Protein AF-A0A2N2A798-F1 (afdb_monomer)

Sequence (104 aa):
MRQRDEAEAIVASHTPDPALAQMLADGVLAWRRPHVSARVLTRLKRGEYAIQDELDLHGLSEPAARKLLQAFLTNASRERWHCLRIIHGKGLSSERGESVLRPL

Secondary structure (DSSP, 8-state):
-HHHHHHHHHHHT----HHHHHHHHTT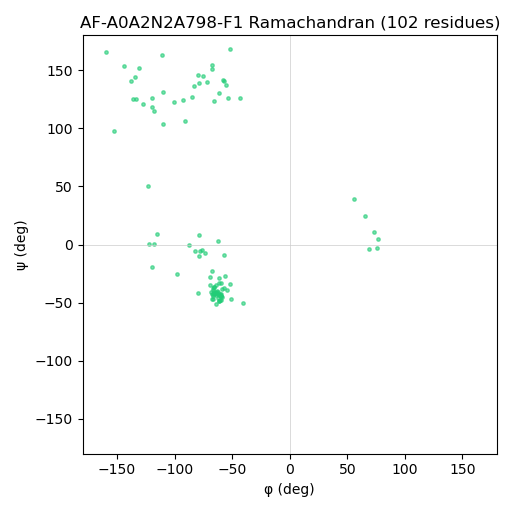TT----TTS-HHHHHHHHTT-S---EEEE-TT--HHHHHHHHHHHHHHHHHTT---EEEE---SSSSTT---SS---

Foldseek 3Di:
DVVVVFVVLLVVQDDDDPVRLVCLVVVVPDDDDPPDDPVVSVCVSVSVGGAPEEAEPEPHDLVVSVVVVVVVVVVCVVVVPDHHYYHWDQLPPHPVSDTSDDHD

Nearest PDB structures (foldseek):
  7qgr-assembly1_v  TM=7.471E-01  e=2.252E-02  Escherichia coli

Structure (mmCIF, N/CA/C/O backbone):
data_AF-A0A2N2A798-F1
#
_entry.id   AF-A0A2N2A798-F1
#
loop_
_atom_site.group_PDB
_atom_site.id
_atom_site.type_symbol
_atom_site.label_atom_id
_atom_site.label_alt_id
_atom_site.label_comp_id
_atom_site.label_asym_id
_atom_site.label_entity_id
_atom_site.label_seq_id
_atom_site.pdbx_PDB_ins_code
_atom_site.Cartn_x
_atom_site.Cartn_y
_atom_site.Cartn_z
_atom_site.occupancy
_atom_site.B_iso_or_equiv
_atom_site.auth_seq_id
_atom_site.auth_comp_id
_atom_site.auth_asym_id
_atom_site.auth_atom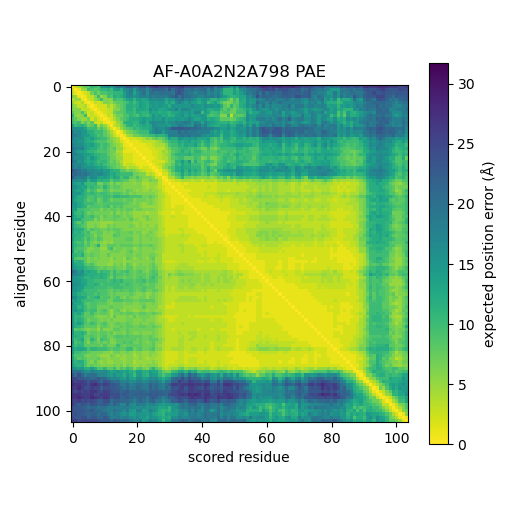_id
_atom_site.pdbx_PDB_model_num
ATOM 1 N N . MET A 1 1 ? -26.259 -4.401 5.485 1.00 55.88 1 MET A N 1
ATOM 2 C CA . MET A 1 1 ? -25.510 -4.841 4.292 1.00 55.88 1 MET A CA 1
ATOM 3 C C . MET A 1 1 ? -24.045 -4.451 4.426 1.00 55.88 1 MET A C 1
ATOM 5 O O . MET A 1 1 ? -23.295 -5.320 4.823 1.00 55.88 1 MET A O 1
ATOM 9 N N . ARG A 1 2 ? -23.669 -3.163 4.381 1.00 57.06 2 ARG A N 1
ATOM 10 C CA . ARG A 1 2 ? -22.265 -2.681 4.448 1.00 57.06 2 ARG A CA 1
ATOM 11 C C . ARG A 1 2 ? -21.296 -3.366 5.437 1.00 57.06 2 ARG A C 1
ATOM 13 O O . ARG A 1 2 ? -20.220 -3.760 5.027 1.00 57.06 2 ARG A O 1
ATOM 20 N N . GLN A 1 3 ? -21.652 -3.532 6.717 1.00 48.84 3 GLN A N 1
ATOM 21 C CA . GLN A 1 3 ? -20.747 -4.170 7.700 1.00 48.84 3 GLN A CA 1
ATOM 22 C C . GLN A 1 3 ? -20.542 -5.674 7.462 1.00 48.84 3 GLN A C 1
ATOM 24 O O . GLN A 1 3 ? -19.514 -6.228 7.835 1.00 48.84 3 GLN A O 1
ATOM 29 N N . ARG A 1 4 ? -21.538 -6.338 6.869 1.00 54.56 4 ARG A N 1
ATOM 30 C CA . ARG A 1 4 ? -21.498 -7.767 6.554 1.00 54.56 4 ARG A CA 1
ATOM 31 C C . ARG A 1 4 ? -20.690 -7.992 5.277 1.00 54.56 4 ARG A C 1
ATOM 33 O O . ARG A 1 4 ? -19.816 -8.847 5.271 1.00 54.56 4 ARG A O 1
ATOM 40 N N . ASP A 1 5 ? -20.893 -7.117 4.293 1.00 64.56 5 ASP A N 1
ATOM 41 C CA . ASP A 1 5 ? -20.115 -7.075 3.052 1.00 64.56 5 ASP A CA 1
ATOM 42 C C . ASP A 1 5 ? -18.628 -6.778 3.346 1.00 64.56 5 ASP A C 1
ATOM 44 O O . ASP A 1 5 ? -17.738 -7.412 2.789 1.00 64.56 5 ASP A O 1
ATOM 48 N N . GLU A 1 6 ? -18.338 -5.864 4.282 1.00 64.12 6 GLU A N 1
ATOM 49 C CA . GLU A 1 6 ? -16.968 -5.562 4.729 1.00 64.12 6 GLU A CA 1
ATOM 50 C C . GLU A 1 6 ? -16.314 -6.743 5.459 1.00 64.12 6 GLU A C 1
ATOM 52 O O . GLU A 1 6 ? -15.147 -7.041 5.213 1.00 64.12 6 GLU A O 1
ATOM 57 N N . ALA A 1 7 ? -17.045 -7.433 6.339 1.00 60.91 7 ALA A N 1
ATOM 58 C CA . ALA A 1 7 ? -16.524 -8.599 7.049 1.00 60.91 7 ALA A CA 1
ATOM 59 C C . ALA A 1 7 ? -16.221 -9.765 6.093 1.00 60.91 7 ALA A C 1
ATOM 61 O O . ALA A 1 7 ? -15.172 -10.398 6.211 1.00 60.91 7 ALA A O 1
ATOM 62 N N . GLU A 1 8 ? -17.101 -10.020 5.123 1.00 61.72 8 GLU A N 1
ATOM 63 C CA . GLU A 1 8 ? -16.884 -11.034 4.084 1.00 61.72 8 GLU A CA 1
ATOM 64 C C . GLU A 1 8 ? -15.685 -10.677 3.193 1.00 61.72 8 GLU A C 1
ATOM 66 O O . GLU A 1 8 ? -14.843 -11.535 2.919 1.00 61.72 8 GLU A O 1
ATOM 71 N N . ALA A 1 9 ? -15.530 -9.401 2.829 1.00 62.06 9 ALA A N 1
ATOM 72 C CA . ALA A 1 9 ? -14.378 -8.927 2.068 1.00 62.06 9 ALA A CA 1
ATOM 73 C C . ALA A 1 9 ? -13.054 -9.040 2.853 1.00 62.06 9 ALA A C 1
ATOM 75 O O . ALA A 1 9 ? -12.031 -9.400 2.273 1.00 62.06 9 ALA A O 1
ATOM 76 N N . ILE A 1 10 ? -13.057 -8.805 4.172 1.00 62.53 10 ILE A N 1
ATOM 77 C CA . ILE A 1 10 ? -11.879 -9.023 5.037 1.00 62.53 10 ILE A CA 1
ATOM 78 C C . ILE A 1 10 ? -11.457 -10.498 5.024 1.00 62.53 10 ILE A C 1
ATOM 80 O O . ILE A 1 10 ? -10.268 -10.799 4.916 1.00 62.53 10 ILE A O 1
ATOM 84 N N . VAL A 1 11 ? -12.417 -11.422 5.110 1.00 61.03 11 VAL A N 1
ATOM 85 C CA . VAL A 1 11 ? -12.133 -12.865 5.113 1.00 61.03 11 VAL A CA 1
ATOM 86 C C . VAL A 1 11 ? -11.581 -13.325 3.760 1.00 61.03 11 VAL A C 1
ATOM 88 O O . VAL A 1 11 ? -10.594 -14.058 3.725 1.00 61.03 11 VAL A O 1
ATOM 91 N N . ALA A 1 12 ? -12.156 -12.857 2.648 1.00 60.62 12 ALA A N 1
ATOM 92 C CA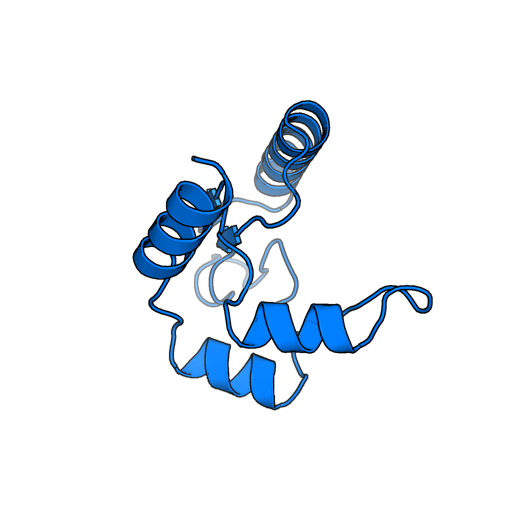 . ALA A 1 12 ? -11.692 -13.194 1.297 1.00 60.62 12 ALA A CA 1
ATOM 93 C C . ALA A 1 12 ? -10.306 -12.605 0.961 1.00 60.62 12 ALA A C 1
ATOM 95 O O . ALA A 1 12 ? -9.591 -13.117 0.103 1.00 60.62 12 ALA A O 1
ATOM 96 N N . SER A 1 13 ? -9.911 -11.543 1.661 1.00 60.41 13 SER A N 1
ATOM 97 C CA . SER A 1 13 ? -8.684 -10.780 1.434 1.00 60.41 13 SER A CA 1
ATOM 98 C C . SER A 1 13 ? -7.405 -11.443 1.985 1.00 60.41 13 SER A C 1
ATOM 100 O O . SER A 1 13 ? -6.315 -10.897 1.781 1.00 60.41 13 SER A O 1
ATOM 102 N N . HIS A 1 14 ? -7.484 -12.572 2.705 1.00 63.88 14 HIS A N 1
ATOM 103 C CA . HIS A 1 14 ? -6.395 -13.021 3.582 1.00 63.88 14 HIS A CA 1
ATOM 104 C C . HIS A 1 14 ? -5.642 -14.282 3.117 1.00 63.88 14 HIS A C 1
ATOM 106 O O . HIS A 1 14 ? -6.041 -15.412 3.384 1.00 63.88 14 HIS A O 1
ATOM 112 N N . THR A 1 15 ? -4.438 -14.090 2.568 1.00 54.72 15 THR A N 1
ATOM 113 C CA . THR A 1 15 ? -3.250 -14.871 2.974 1.00 54.72 15 THR A CA 1
ATOM 114 C C . THR A 1 15 ? -1.992 -14.025 2.731 1.00 54.72 15 THR A C 1
ATOM 116 O O . THR A 1 15 ? -1.541 -13.913 1.591 1.00 54.72 15 THR A O 1
ATOM 119 N N . PRO A 1 16 ? -1.435 -13.347 3.750 1.00 60.72 16 PRO A N 1
ATOM 120 C CA . PRO A 1 16 ? -0.170 -12.643 3.589 1.00 60.72 16 PRO A CA 1
ATOM 121 C C . PRO A 1 16 ? 0.987 -13.647 3.494 1.00 60.72 16 PRO A C 1
ATOM 123 O O . PRO A 1 16 ? 1.020 -14.628 4.237 1.00 60.72 16 PRO A O 1
ATOM 126 N N . ASP A 1 17 ? 1.950 -13.379 2.605 1.00 65.12 17 ASP A N 1
ATOM 127 C CA . ASP A 1 17 ? 3.250 -14.064 2.604 1.00 65.12 17 ASP A CA 1
ATOM 128 C C . ASP A 1 17 ? 3.865 -13.918 4.016 1.00 65.12 17 ASP A C 1
ATOM 130 O O . ASP A 1 17 ? 3.958 -12.787 4.512 1.00 65.12 17 ASP A O 1
ATOM 134 N N . PRO A 1 18 ? 4.268 -15.011 4.692 1.00 66.62 18 PRO A N 1
ATOM 135 C CA . PRO A 1 18 ? 4.878 -14.951 6.020 1.00 66.62 18 PRO A CA 1
ATOM 136 C C . PRO A 1 18 ? 6.059 -13.976 6.109 1.00 66.62 18 PRO A C 1
ATOM 138 O O . PRO A 1 18 ? 6.223 -13.303 7.127 1.00 66.62 18 PRO A O 1
ATOM 141 N N . ALA A 1 19 ? 6.845 -13.836 5.035 1.00 65.00 19 ALA A N 1
ATOM 142 C CA . ALA A 1 19 ? 7.945 -12.876 4.979 1.00 65.00 19 ALA A CA 1
ATOM 143 C C . ALA A 1 19 ? 7.439 -11.424 5.001 1.00 65.00 19 ALA A C 1
ATOM 145 O O . ALA A 1 19 ? 7.953 -10.592 5.748 1.00 65.00 19 ALA A O 1
ATOM 146 N N . LEU A 1 20 ? 6.378 -11.126 4.245 1.00 66.06 20 LEU A N 1
ATOM 147 C CA . LEU A 1 20 ? 5.740 -9.809 4.243 1.00 66.06 20 LEU A CA 1
ATOM 148 C C . LEU A 1 20 ? 5.130 -9.487 5.615 1.00 66.06 20 LEU A C 1
ATOM 150 O O . LEU A 1 20 ? 5.270 -8.367 6.104 1.00 66.06 20 LEU A O 1
ATOM 154 N N . ALA A 1 21 ? 4.486 -10.468 6.253 1.00 68.56 21 ALA A N 1
ATOM 155 C CA . ALA A 1 21 ? 3.924 -10.309 7.591 1.00 68.56 21 ALA A CA 1
ATOM 156 C C . ALA A 1 21 ? 5.008 -9.958 8.627 1.00 68.56 21 ALA A C 1
ATOM 158 O O . ALA A 1 21 ? 4.810 -9.045 9.432 1.00 68.56 21 ALA A O 1
ATOM 159 N N . GLN A 1 22 ? 6.168 -10.619 8.561 1.00 68.50 22 GLN A N 1
ATOM 160 C CA . GLN A 1 22 ? 7.301 -10.352 9.449 1.00 68.50 22 GLN A CA 1
ATOM 161 C C . GLN A 1 22 ? 7.902 -8.957 9.217 1.00 68.50 22 GLN A C 1
ATOM 163 O O . GLN A 1 22 ? 8.048 -8.184 10.157 1.00 68.50 22 GLN A O 1
ATOM 168 N N . MET A 1 23 ? 8.150 -8.562 7.966 1.00 66.56 23 MET A N 1
ATOM 169 C CA . MET A 1 23 ? 8.688 -7.229 7.654 1.00 66.56 23 MET A CA 1
ATOM 170 C C . MET A 1 23 ? 7.735 -6.090 8.036 1.00 66.56 23 MET A C 1
ATOM 172 O O . MET A 1 23 ? 8.162 -5.009 8.461 1.00 66.56 23 MET A O 1
ATOM 176 N N . LEU A 1 24 ? 6.426 -6.320 7.893 1.00 68.81 24 LEU A N 1
ATOM 177 C CA . LEU A 1 24 ? 5.408 -5.414 8.408 1.00 68.81 24 LEU A CA 1
ATOM 178 C C . LEU A 1 24 ? 5.473 -5.345 9.935 1.00 68.81 24 LEU A C 1
ATOM 180 O O . LEU A 1 24 ? 5.396 -4.239 10.474 1.00 68.81 24 LEU A O 1
ATOM 184 N N . ALA A 1 25 ? 5.635 -6.467 10.640 1.00 68.25 25 ALA A N 1
ATOM 185 C CA . ALA A 1 25 ? 5.799 -6.481 12.094 1.00 68.25 25 ALA A CA 1
ATOM 186 C C . ALA A 1 25 ? 7.037 -5.678 12.532 1.00 68.25 25 ALA A C 1
ATOM 188 O O . ALA A 1 25 ? 6.910 -4.802 13.390 1.00 68.25 25 ALA A O 1
ATOM 189 N N . ASP A 1 26 ? 8.163 -5.862 11.842 1.00 68.31 26 ASP A N 1
ATOM 190 C CA . ASP A 1 26 ? 9.448 -5.206 12.126 1.00 68.31 26 ASP A CA 1
ATOM 191 C C . ASP A 1 26 ? 9.477 -3.719 11.721 1.00 68.31 26 ASP A C 1
ATOM 193 O O . ASP A 1 26 ? 10.414 -2.986 12.031 1.00 68.31 26 ASP A O 1
ATOM 197 N N . GLY A 1 27 ? 8.434 -3.233 11.035 1.00 62.75 27 GLY A N 1
ATOM 198 C CA . GLY A 1 27 ? 8.292 -1.827 10.644 1.00 62.75 27 GLY A CA 1
ATOM 199 C C . GLY A 1 27 ? 9.163 -1.401 9.458 1.00 62.75 27 GLY A C 1
ATOM 200 O O . GLY A 1 27 ? 9.127 -0.231 9.080 1.00 62.75 27 GLY A O 1
ATOM 201 N N . VAL A 1 28 ? 9.874 -2.345 8.840 1.00 63.44 28 VAL A N 1
ATOM 202 C CA . VAL A 1 28 ? 10.782 -2.134 7.701 1.00 63.44 28 VAL A CA 1
ATOM 203 C C . VAL A 1 28 ? 10.034 -1.588 6.476 1.00 63.44 28 VAL A C 1
ATOM 205 O O . VAL A 1 28 ? 10.552 -0.748 5.742 1.00 63.44 28 VAL A O 1
ATOM 208 N N . LEU A 1 29 ? 8.770 -1.987 6.297 1.00 69.75 29 LEU A N 1
ATOM 209 C CA . LEU A 1 29 ? 7.919 -1.605 5.163 1.00 69.75 29 LEU A CA 1
ATOM 210 C C . LEU A 1 29 ? 6.625 -0.924 5.608 1.00 69.75 29 LEU A C 1
ATOM 212 O O . LEU A 1 29 ? 5.521 -1.307 5.226 1.00 69.75 29 LEU A O 1
ATOM 216 N N . ALA A 1 30 ? 6.745 0.083 6.468 1.00 78.12 30 ALA A N 1
ATOM 217 C CA . ALA A 1 30 ? 5.584 0.771 7.003 1.00 78.12 30 ALA A CA 1
ATOM 218 C C . ALA A 1 30 ? 5.759 2.290 6.951 1.00 78.12 30 ALA A C 1
ATOM 220 O O . ALA A 1 30 ? 6.710 2.847 7.494 1.00 78.12 30 ALA A O 1
ATOM 221 N N . TRP A 1 31 ? 4.809 2.980 6.320 1.00 85.31 31 TRP A N 1
ATOM 222 C CA . TRP A 1 31 ? 4.790 4.438 6.251 1.00 85.31 31 TRP A CA 1
ATOM 223 C C . TRP A 1 31 ? 3.392 4.976 6.546 1.00 85.31 31 TRP A C 1
ATOM 225 O O . TRP A 1 31 ? 2.382 4.383 6.173 1.00 85.31 31 TRP A O 1
ATOM 235 N N . ARG A 1 32 ? 3.335 6.125 7.219 1.00 88.81 32 ARG A N 1
ATOM 236 C CA . ARG A 1 32 ? 2.112 6.902 7.434 1.00 88.81 32 ARG A CA 1
ATOM 237 C C . ARG A 1 32 ? 2.440 8.389 7.380 1.00 88.81 32 ARG A C 1
ATOM 239 O O . ARG A 1 32 ? 3.544 8.791 7.749 1.00 88.81 32 ARG A O 1
ATOM 246 N N . ARG A 1 33 ? 1.465 9.225 7.017 1.00 90.31 33 ARG A N 1
ATOM 247 C C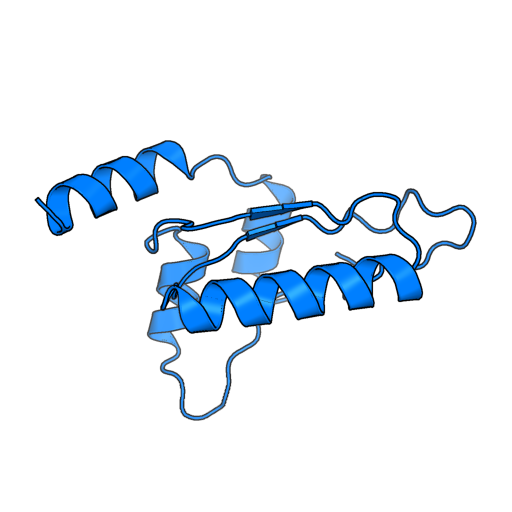A . ARG A 1 33 ? 1.589 10.675 7.232 1.00 90.31 33 ARG A CA 1
ATOM 248 C C . ARG A 1 33 ? 1.570 10.999 8.736 1.00 90.31 33 ARG A C 1
ATOM 250 O O . ARG A 1 33 ? 0.887 10.294 9.483 1.00 90.31 33 ARG A O 1
ATOM 257 N N . PRO A 1 34 ? 2.231 12.083 9.192 1.00 90.75 34 PRO A N 1
ATOM 258 C CA . PRO A 1 34 ? 2.289 12.439 10.614 1.00 90.75 34 PRO A CA 1
ATOM 259 C C . PRO A 1 34 ? 0.917 12.577 11.286 1.00 90.75 34 PRO A C 1
ATOM 261 O O . PRO A 1 34 ? 0.741 12.102 12.406 1.00 90.75 34 PRO A O 1
ATOM 264 N N . HIS A 1 35 ? -0.058 13.153 10.574 1.00 94.19 35 HIS A N 1
ATOM 265 C CA . HIS A 1 35 ? -1.425 13.380 11.057 1.00 94.19 35 HIS A CA 1
ATOM 266 C C . HIS A 1 35 ? -2.324 12.132 11.023 1.00 94.19 35 HIS A C 1
ATOM 268 O O . HIS A 1 35 ? -3.425 12.156 11.562 1.00 94.19 35 HIS A O 1
ATOM 274 N N . VAL A 1 36 ? -1.891 11.038 10.388 1.00 91.31 36 VAL A N 1
ATOM 275 C CA . VAL A 1 36 ? -2.651 9.781 10.370 1.00 91.31 36 VAL A CA 1
ATOM 276 C C . VAL A 1 36 ? -2.321 8.999 11.634 1.00 91.31 36 VAL A C 1
ATOM 278 O O . VAL A 1 36 ? -1.150 8.743 11.913 1.00 91.31 36 VAL A O 1
ATOM 281 N N . SER A 1 37 ? -3.342 8.591 12.391 1.00 94.00 37 SER A N 1
ATOM 282 C CA . SER A 1 37 ? -3.160 7.816 13.625 1.00 94.00 37 SER A CA 1
ATOM 283 C C . SER A 1 37 ? -2.353 6.537 13.381 1.00 94.00 37 SER A C 1
ATOM 285 O O . SER A 1 37 ? -2.623 5.791 12.439 1.00 94.00 37 SER A O 1
ATOM 287 N N . ALA A 1 38 ? -1.410 6.230 14.278 1.00 90.50 38 ALA A N 1
ATOM 288 C CA . ALA A 1 38 ? -0.657 4.973 14.250 1.00 90.50 38 ALA A CA 1
ATOM 289 C C . ALA A 1 38 ? -1.578 3.738 14.283 1.00 90.50 38 ALA A C 1
ATOM 291 O O . ALA A 1 38 ? -1.244 2.708 13.702 1.00 90.50 38 ALA A O 1
ATOM 292 N N . ARG A 1 39 ? -2.779 3.867 14.871 1.00 91.25 39 ARG A N 1
ATOM 293 C CA . ARG A 1 39 ? -3.797 2.809 14.889 1.00 91.25 39 ARG A CA 1
ATOM 294 C C . ARG A 1 39 ? -4.223 2.389 13.482 1.00 91.25 39 ARG A C 1
ATOM 296 O O . ARG A 1 39 ? -4.502 1.215 13.279 1.00 91.25 39 ARG A O 1
ATOM 303 N N . VAL A 1 40 ? -4.247 3.306 12.511 1.00 90.44 40 VAL A N 1
ATOM 304 C CA . VAL A 1 40 ? -4.573 2.972 11.113 1.00 90.44 40 VAL A CA 1
ATOM 305 C C . VAL A 1 40 ? -3.562 1.971 10.564 1.00 90.44 40 VAL A C 1
ATOM 307 O O . VAL A 1 40 ? -3.951 0.942 10.026 1.00 90.44 40 VAL A O 1
ATOM 310 N N . LEU A 1 41 ? -2.273 2.231 10.777 1.00 86.12 41 LEU A N 1
ATOM 311 C CA . LEU A 1 41 ? -1.200 1.356 10.323 1.00 86.12 41 LEU A CA 1
ATOM 312 C C . LEU A 1 41 ? -1.233 -0.006 11.036 1.00 86.12 41 LEU A C 1
ATOM 314 O O . LEU A 1 41 ? -1.082 -1.033 10.385 1.00 86.12 41 LEU A O 1
ATOM 318 N N . THR A 1 42 ? -1.494 -0.036 12.347 1.00 86.81 42 THR A N 1
ATOM 319 C CA . THR A 1 42 ? -1.661 -1.295 13.098 1.00 86.81 42 THR A CA 1
ATOM 320 C C . THR A 1 42 ? -2.810 -2.141 12.551 1.00 86.81 42 THR A C 1
ATOM 322 O O . THR A 1 42 ? -2.650 -3.345 12.377 1.00 86.81 42 THR A O 1
ATOM 325 N N . ARG A 1 43 ? -3.954 -1.518 12.254 1.00 87.19 43 ARG A N 1
ATOM 326 C CA . ARG A 1 43 ? -5.127 -2.200 11.691 1.00 87.19 43 ARG A CA 1
ATOM 327 C C . ARG A 1 43 ? -4.868 -2.713 10.271 1.00 87.19 43 ARG A C 1
ATOM 329 O O . ARG A 1 43 ? -5.247 -3.836 9.969 1.00 87.19 43 ARG A O 1
ATOM 336 N N . LEU A 1 44 ? -4.154 -1.946 9.440 1.00 85.06 44 LEU A N 1
ATOM 337 C CA . LEU A 1 44 ? -3.705 -2.395 8.113 1.00 85.06 44 LEU A CA 1
ATOM 338 C C . LEU A 1 44 ? -2.809 -3.637 8.204 1.00 85.06 44 LEU A C 1
ATOM 340 O O . LEU A 1 44 ? -3.062 -4.613 7.511 1.00 85.06 44 LEU A O 1
ATOM 344 N N . LYS A 1 45 ? -1.812 -3.645 9.101 1.00 80.50 45 LYS A N 1
ATOM 345 C CA . LYS A 1 45 ? -0.916 -4.805 9.300 1.00 80.50 45 LYS A CA 1
ATOM 346 C C . LYS A 1 45 ? -1.653 -6.070 9.749 1.00 80.50 45 LYS A C 1
ATOM 348 O O . LYS A 1 45 ? -1.193 -7.171 9.481 1.00 80.50 45 LYS A O 1
ATOM 353 N N . ARG A 1 46 ? -2.776 -5.907 10.451 1.00 83.12 46 ARG A N 1
ATOM 354 C CA . ARG A 1 46 ? -3.637 -7.000 10.923 1.00 83.12 46 ARG A CA 1
ATOM 355 C C . ARG A 1 46 ? -4.701 -7.426 9.908 1.00 83.12 46 ARG A C 1
ATOM 357 O O . ARG A 1 46 ? -5.490 -8.303 10.232 1.00 83.12 46 ARG A O 1
ATOM 364 N N . GLY A 1 47 ? -4.758 -6.783 8.739 1.00 81.75 47 GLY A N 1
ATOM 365 C CA . GLY A 1 47 ? -5.794 -7.032 7.735 1.00 81.75 47 GLY A CA 1
ATOM 366 C C . GLY A 1 47 ? -7.202 -6.637 8.180 1.00 81.75 47 GLY A C 1
ATOM 367 O O . GLY A 1 47 ? -8.187 -7.146 7.667 1.00 81.75 47 GLY A O 1
ATOM 368 N N . GLU A 1 48 ? -7.328 -5.699 9.123 1.00 86.38 48 GLU A N 1
ATOM 369 C CA . GLU A 1 48 ? -8.630 -5.214 9.607 1.00 86.38 48 GLU A CA 1
ATOM 370 C C . GLU A 1 48 ? -9.298 -4.200 8.653 1.00 86.38 48 GLU A C 1
ATOM 372 O O . GLU A 1 48 ? -10.291 -3.563 9.017 1.00 86.38 48 GLU A O 1
ATOM 377 N N . TYR A 1 49 ? -8.736 -4.006 7.460 1.00 87.62 49 TYR A N 1
ATOM 378 C CA . TYR A 1 49 ? -9.354 -3.275 6.361 1.00 87.62 49 TYR A CA 1
ATOM 379 C C . TYR A 1 49 ? -9.504 -4.229 5.180 1.00 87.62 49 TYR A C 1
ATOM 381 O O . TYR A 1 49 ? -8.520 -4.830 4.754 1.00 87.62 49 TYR A O 1
ATOM 389 N N . ALA A 1 50 ? -10.724 -4.345 4.656 1.00 87.94 50 ALA A N 1
ATOM 390 C CA . ALA A 1 50 ? -10.989 -5.110 3.445 1.00 87.94 50 ALA A CA 1
ATOM 391 C C . ALA A 1 50 ? -10.226 -4.507 2.263 1.00 87.94 50 ALA A C 1
ATOM 393 O O . ALA A 1 50 ? -10.354 -3.308 2.013 1.00 87.94 50 ALA A O 1
ATOM 394 N N . ILE A 1 51 ? -9.498 -5.330 1.509 1.00 89.56 51 ILE A N 1
ATOM 395 C CA . ILE A 1 51 ? -8.983 -4.919 0.202 1.00 89.56 51 ILE A CA 1
ATOM 396 C C . ILE A 1 51 ? -10.179 -4.703 -0.728 1.00 89.56 51 ILE A C 1
ATOM 398 O O . ILE A 1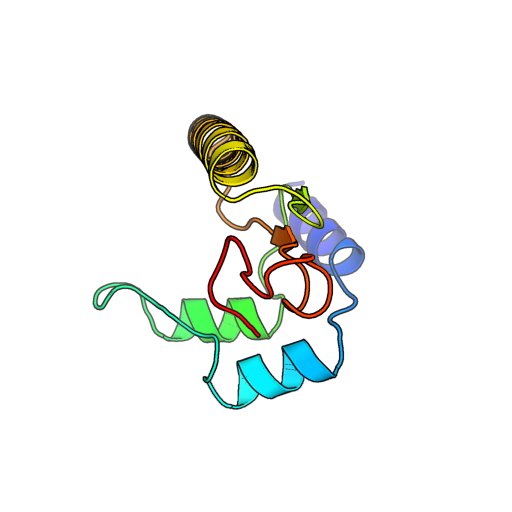 51 ? -11.004 -5.596 -0.904 1.00 89.56 51 ILE A O 1
ATOM 402 N N . GLN A 1 52 ? -10.279 -3.505 -1.302 1.00 93.31 52 GLN A N 1
ATOM 403 C CA . GLN A 1 52 ? -11.384 -3.129 -2.188 1.00 93.31 52 GLN A CA 1
ATOM 404 C C . GLN A 1 52 ? -11.021 -3.265 -3.663 1.00 93.31 52 GLN A C 1
ATOM 406 O O . GLN A 1 52 ? -11.913 -3.458 -4.482 1.00 93.31 52 GLN A O 1
ATOM 411 N N . ASP A 1 53 ? -9.730 -3.170 -3.981 1.00 94.00 53 ASP A N 1
ATOM 412 C CA . ASP A 1 53 ? -9.199 -3.469 -5.304 1.00 94.00 53 ASP A CA 1
ATOM 413 C C . ASP A 1 53 ? -7.696 -3.753 -5.237 1.00 94.00 53 ASP A C 1
ATOM 415 O O . ASP A 1 53 ? -7.013 -3.453 -4.244 1.00 94.00 53 ASP A O 1
ATOM 419 N N . GLU A 1 54 ? -7.186 -4.320 -6.319 1.00 93.56 54 GLU A N 1
ATOM 420 C CA . GLU A 1 54 ? -5.841 -4.841 -6.433 1.00 93.56 54 GLU A CA 1
ATOM 421 C C . GLU A 1 54 ? -5.188 -4.491 -7.761 1.00 93.56 54 GLU A C 1
ATOM 423 O O . GLU A 1 54 ? -5.798 -4.559 -8.824 1.00 93.56 54 GLU A O 1
ATOM 428 N N . LEU A 1 55 ? -3.899 -4.176 -7.694 1.00 93.06 55 LEU A N 1
ATOM 429 C CA . LEU A 1 55 ? -3.070 -3.951 -8.864 1.00 93.06 55 LEU A CA 1
ATOM 430 C C . LEU A 1 55 ? -1.813 -4.812 -8.794 1.00 93.06 55 LEU A C 1
ATOM 432 O O . LEU A 1 55 ? -1.005 -4.643 -7.880 1.00 93.06 55 LEU A O 1
ATOM 436 N N . ASP A 1 56 ? -1.619 -5.669 -9.794 1.00 90.06 56 ASP A N 1
ATOM 437 C CA . ASP A 1 56 ? -0.365 -6.389 -10.005 1.00 90.06 56 ASP A CA 1
ATOM 438 C C . ASP A 1 56 ? 0.549 -5.619 -10.967 1.00 90.06 56 ASP A C 1
ATOM 440 O O . ASP A 1 56 ? 0.175 -5.254 -12.081 1.00 90.06 56 ASP A O 1
ATOM 444 N N . LEU A 1 57 ? 1.756 -5.337 -10.491 1.00 89.19 57 LEU A N 1
ATOM 445 C CA . LEU A 1 57 ? 2.831 -4.638 -11.180 1.00 89.19 57 LEU A CA 1
ATOM 446 C C . LEU A 1 57 ? 4.050 -5.545 -11.403 1.00 89.19 57 LEU A C 1
ATOM 448 O O . LEU A 1 57 ? 5.116 -5.037 -11.765 1.00 89.19 57 LEU A O 1
ATOM 452 N N . HIS A 1 58 ? 3.958 -6.855 -11.148 1.00 84.19 58 HIS A N 1
ATOM 453 C CA . HIS A 1 58 ? 5.093 -7.756 -11.332 1.00 84.19 58 HIS A CA 1
ATOM 454 C C . HIS A 1 58 ? 5.614 -7.703 -12.776 1.00 84.19 58 HIS A C 1
ATOM 456 O O . HIS A 1 58 ? 4.856 -7.613 -13.739 1.00 84.19 58 HIS A O 1
ATOM 462 N N . GLY A 1 59 ? 6.939 -7.746 -12.929 1.00 78.88 59 GLY A N 1
ATOM 463 C CA . GLY A 1 59 ? 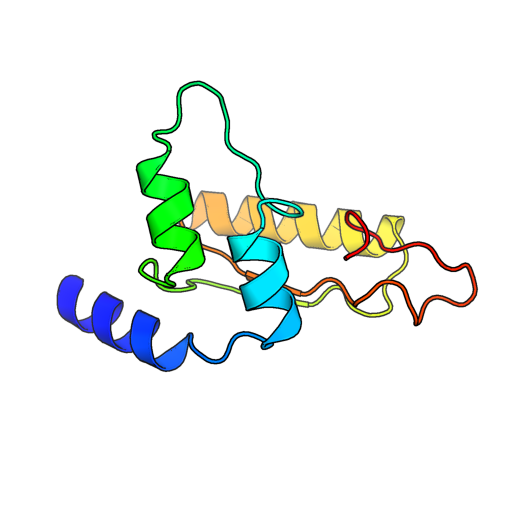7.595 -7.816 -14.239 1.00 78.88 59 GLY A CA 1
ATOM 464 C C . GLY A 1 59 ? 7.485 -6.557 -15.109 1.00 78.88 59 GLY A C 1
ATOM 465 O O . GLY A 1 59 ? 8.091 -6.512 -16.178 1.00 78.88 59 GLY A O 1
ATOM 466 N N . LEU A 1 60 ? 6.760 -5.523 -14.678 1.00 83.75 60 LEU A N 1
ATOM 467 C CA . LEU A 1 60 ? 6.645 -4.278 -15.429 1.00 83.75 60 LEU A CA 1
ATOM 468 C C . LEU A 1 60 ? 7.872 -3.385 -15.240 1.00 83.75 60 LEU A C 1
ATOM 470 O O . LEU A 1 60 ? 8.442 -3.289 -14.154 1.00 83.75 60 LEU A O 1
ATOM 474 N N . SER A 1 61 ? 8.232 -2.662 -16.302 1.00 81.81 61 SER A N 1
ATOM 475 C CA . SER A 1 61 ? 9.213 -1.581 -16.215 1.00 81.81 61 SER A CA 1
ATOM 476 C C . SER A 1 61 ? 8.671 -0.414 -15.387 1.00 81.81 61 SER A C 1
ATOM 478 O O . SER A 1 61 ? 7.456 -0.189 -15.333 1.00 81.81 61 SER A O 1
ATOM 480 N N . GLU A 1 62 ? 9.564 0.377 -14.781 1.00 81.12 62 GLU A N 1
ATOM 481 C CA . GLU A 1 62 ? 9.166 1.539 -13.975 1.00 81.12 62 GLU A CA 1
ATOM 482 C C . GLU A 1 62 ? 8.193 2.482 -14.713 1.00 81.12 62 GLU A C 1
ATOM 484 O O . GLU A 1 62 ? 7.150 2.814 -14.140 1.00 81.12 62 GLU A O 1
ATOM 489 N N . PRO A 1 63 ? 8.424 2.869 -15.988 1.00 85.25 63 PRO A N 1
ATOM 490 C CA . PRO A 1 63 ? 7.500 3.756 -16.693 1.00 85.25 63 PRO A CA 1
ATOM 491 C C . PRO A 1 63 ? 6.109 3.140 -16.897 1.00 85.25 63 PRO A C 1
ATOM 493 O O . PRO A 1 63 ? 5.097 3.830 -16.742 1.00 85.25 63 PRO A O 1
ATOM 496 N N . ALA A 1 64 ? 6.042 1.844 -17.224 1.00 85.50 64 ALA A N 1
ATOM 497 C CA . ALA A 1 64 ? 4.780 1.143 -17.444 1.00 85.50 64 ALA A CA 1
ATOM 498 C C . ALA A 1 64 ? 3.982 1.023 -16.141 1.00 85.50 64 ALA A C 1
ATOM 500 O O . ALA A 1 64 ? 2.797 1.362 -16.087 1.00 85.50 64 ALA A O 1
ATOM 501 N N . ALA A 1 65 ? 4.652 0.615 -15.069 1.00 87.31 65 ALA A N 1
ATOM 502 C CA . ALA A 1 65 ? 4.026 0.443 -13.775 1.00 87.31 65 ALA A CA 1
ATOM 503 C C . ALA A 1 65 ? 3.609 1.777 -13.141 1.00 87.31 65 ALA A C 1
ATOM 505 O O . ALA A 1 65 ? 2.534 1.857 -12.553 1.00 87.31 65 ALA A O 1
ATOM 506 N N . ARG A 1 66 ? 4.377 2.859 -13.338 1.00 87.69 66 ARG A N 1
ATOM 507 C CA . ARG A 1 66 ? 3.977 4.218 -12.936 1.00 87.69 66 ARG A CA 1
ATOM 508 C C . ARG A 1 66 ? 2.668 4.643 -13.598 1.00 87.69 66 ARG A C 1
ATOM 510 O O . ARG A 1 66 ? 1.791 5.176 -12.920 1.00 87.69 66 ARG A O 1
ATOM 517 N N . LYS A 1 67 ? 2.525 4.396 -14.904 1.00 92.69 67 LYS A N 1
ATOM 518 C CA . LYS A 1 67 ? 1.309 4.732 -15.658 1.00 92.69 67 LYS A CA 1
ATOM 519 C C . LYS A 1 67 ? 0.092 3.966 -15.133 1.00 92.69 67 LYS A C 1
ATOM 521 O O . LYS A 1 67 ? -0.958 4.570 -14.919 1.00 92.69 67 LYS A O 1
ATOM 526 N N . LEU A 1 68 ? 0.236 2.661 -14.898 1.00 94.12 68 LEU A N 1
ATOM 527 C CA . LEU A 1 68 ? -0.846 1.830 -14.361 1.00 94.12 68 LEU A CA 1
ATOM 528 C C . LEU A 1 68 ? -1.204 2.209 -12.926 1.00 94.12 68 LEU A C 1
ATOM 530 O O . LEU A 1 68 ? -2.379 2.384 -12.621 1.00 94.12 68 LEU A O 1
ATOM 534 N N . LEU A 1 69 ? -0.202 2.420 -12.072 1.00 93.69 69 LEU A N 1
ATOM 535 C CA . LEU A 1 69 ? -0.413 2.836 -10.690 1.00 93.69 69 LEU A CA 1
ATOM 536 C C . LEU A 1 69 ? -1.154 4.173 -10.613 1.00 93.69 69 LEU A C 1
ATOM 538 O O . LEU A 1 69 ? -2.075 4.318 -9.814 1.00 93.69 69 LEU A O 1
ATOM 542 N N . GLN A 1 70 ? -0.799 5.142 -11.460 1.00 95.56 70 GLN A N 1
ATOM 543 C CA . GLN A 1 70 ? -1.501 6.422 -11.509 1.00 95.56 70 GLN A CA 1
ATOM 544 C C . GLN A 1 70 ? -2.973 6.242 -11.896 1.00 95.56 70 GLN A C 1
ATOM 546 O O . GLN A 1 70 ? -3.849 6.762 -11.206 1.00 95.56 70 GLN A O 1
ATOM 551 N N . ALA A 1 71 ? -3.251 5.483 -12.960 1.00 96.81 71 ALA A N 1
ATOM 552 C CA . ALA A 1 71 ? -4.618 5.221 -13.405 1.00 96.81 71 ALA A CA 1
ATOM 553 C C . ALA A 1 71 ? -5.444 4.499 -12.325 1.00 96.81 71 ALA A C 1
ATOM 555 O O . ALA A 1 71 ? -6.577 4.894 -12.045 1.00 96.81 71 ALA A O 1
ATOM 556 N N . PHE A 1 72 ? -4.848 3.501 -11.673 1.00 96.56 72 PHE A N 1
ATOM 557 C CA . PHE A 1 72 ? -5.461 2.742 -10.587 1.00 96.56 72 PHE A CA 1
ATOM 558 C C . PHE A 1 72 ? -5.812 3.626 -9.387 1.00 96.56 72 PHE A C 1
ATOM 560 O O . PHE A 1 72 ? -6.951 3.617 -8.926 1.00 96.56 72 PHE A O 1
ATOM 567 N N . LEU A 1 73 ? -4.879 4.465 -8.921 1.00 94.81 73 LEU A N 1
ATOM 568 C CA . LEU A 1 73 ? -5.132 5.375 -7.801 1.00 94.81 73 LEU A CA 1
ATOM 569 C C . LEU A 1 73 ? -6.179 6.444 -8.145 1.00 94.81 73 LEU A C 1
ATOM 571 O O . LEU A 1 73 ? -6.997 6.797 -7.294 1.00 94.81 73 LEU A O 1
ATOM 575 N N . THR A 1 74 ? -6.197 6.946 -9.385 1.00 97.12 74 THR A N 1
ATOM 576 C CA . THR A 1 74 ? -7.258 7.849 -9.854 1.00 97.12 74 THR A CA 1
ATOM 577 C C . THR A 1 74 ? -8.621 7.162 -9.834 1.00 97.12 74 THR A C 1
ATOM 579 O O . THR A 1 74 ? -9.593 7.769 -9.380 1.00 97.12 74 THR A O 1
ATOM 582 N N . ASN A 1 75 ? -8.703 5.905 -10.277 1.00 97.06 75 ASN A N 1
ATOM 583 C CA . ASN A 1 75 ? -9.942 5.134 -10.232 1.00 97.06 75 ASN A CA 1
ATOM 584 C C . ASN A 1 75 ? -10.403 4.896 -8.789 1.00 97.06 75 ASN A C 1
ATOM 586 O O . ASN A 1 75 ? -11.512 5.276 -8.430 1.00 97.06 75 ASN A O 1
ATOM 590 N N . ALA A 1 76 ? -9.517 4.394 -7.930 1.00 95.88 76 ALA A N 1
ATOM 591 C CA . ALA A 1 76 ? -9.814 4.158 -6.522 1.00 95.88 76 ALA A CA 1
ATOM 592 C C . ALA A 1 76 ? -10.286 5.424 -5.792 1.00 95.88 76 ALA A C 1
ATOM 594 O O . ALA A 1 76 ? -11.200 5.372 -4.968 1.00 95.88 76 ALA A O 1
ATOM 595 N N . SER A 1 77 ? -9.708 6.586 -6.121 1.00 95.12 77 SER A N 1
ATOM 596 C CA . SER A 1 77 ? -10.157 7.863 -5.566 1.00 95.12 77 SER A CA 1
ATOM 597 C C . SER A 1 77 ? -11.567 8.241 -6.024 1.00 95.12 77 SER A C 1
ATOM 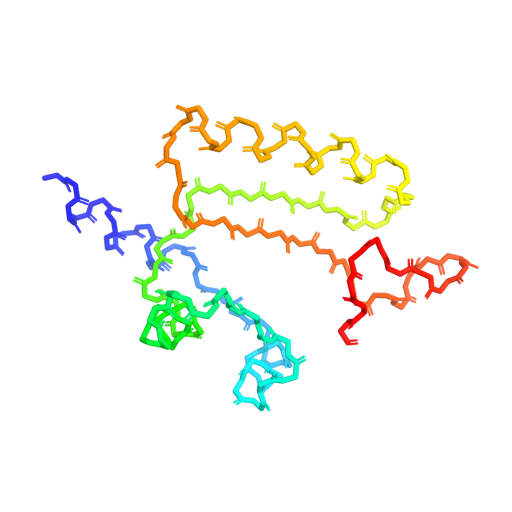599 O O . SER A 1 77 ? -12.310 8.822 -5.232 1.00 95.12 77 SER A O 1
ATOM 601 N N . ARG A 1 78 ? -11.938 7.948 -7.278 1.00 96.81 78 ARG A N 1
ATOM 602 C CA . ARG A 1 78 ? -13.295 8.183 -7.803 1.00 96.81 78 ARG A CA 1
ATOM 603 C C . ARG A 1 78 ? -14.314 7.249 -7.151 1.00 96.81 78 ARG A C 1
ATOM 605 O O . ARG A 1 78 ? -15.378 7.713 -6.756 1.00 96.81 78 ARG A O 1
ATOM 612 N N . GLU A 1 79 ? -13.942 5.987 -6.961 1.00 95.88 79 GLU A N 1
ATOM 613 C CA . GLU A 1 79 ? -14.763 4.959 -6.302 1.00 95.88 79 GLU A CA 1
ATOM 614 C C . GLU A 1 79 ? -14.803 5.095 -4.768 1.00 95.88 79 GLU A C 1
ATOM 616 O O . GLU A 1 79 ? -15.537 4.386 -4.080 1.00 95.88 79 GLU A O 1
ATOM 621 N N . ARG A 1 80 ? -14.033 6.039 -4.206 1.00 94.12 80 ARG A N 1
ATOM 622 C CA . ARG A 1 80 ? -13.887 6.266 -2.758 1.00 94.12 80 ARG A CA 1
ATOM 623 C C . ARG A 1 80 ? -13.438 5.009 -2.005 1.00 94.12 80 ARG A C 1
ATOM 625 O O . ARG A 1 80 ? -13.883 4.756 -0.885 1.00 94.12 80 ARG A O 1
ATOM 632 N N . TRP A 1 81 ? -12.534 4.239 -2.599 1.00 94.25 81 TRP A N 1
ATOM 633 C CA . TRP A 1 81 ? -11.873 3.136 -1.913 1.00 94.25 81 TRP A CA 1
ATOM 634 C C . TRP A 1 81 ? -10.804 3.651 -0.944 1.00 94.25 81 TRP A C 1
ATOM 636 O O . TRP A 1 81 ? -10.139 4.663 -1.169 1.00 94.25 81 TRP A O 1
ATOM 646 N N . HIS A 1 82 ? -10.667 2.955 0.176 1.00 88.88 82 HIS A N 1
ATOM 647 C CA . HIS A 1 82 ? -9.856 3.332 1.328 1.00 88.88 82 HIS A CA 1
ATOM 648 C C . HIS A 1 82 ? -8.752 2.313 1.638 1.00 88.88 82 HIS A C 1
ATOM 650 O O . HIS A 1 82 ? -7.783 2.669 2.310 1.00 88.88 82 HIS A O 1
ATOM 656 N N . CYS A 1 83 ? -8.865 1.077 1.144 1.00 92.50 83 CYS A N 1
ATOM 657 C CA . CYS A 1 83 ? -7.829 0.057 1.262 1.00 92.50 83 CYS A CA 1
ATOM 658 C C . CYS A 1 83 ? -7.644 -0.676 -0.071 1.00 92.50 83 CYS A C 1
ATOM 660 O O . CYS A 1 83 ? -8.596 -1.190 -0.655 1.00 92.50 83 CYS A O 1
ATOM 662 N N . LEU A 1 84 ? -6.402 -0.681 -0.553 1.00 92.25 84 LEU A N 1
ATOM 663 C CA . LEU A 1 84 ? -5.994 -1.232 -1.842 1.00 92.25 84 LEU A CA 1
ATOM 664 C C . LEU A 1 84 ? -4.778 -2.129 -1.631 1.00 92.25 84 LEU A C 1
ATOM 666 O O . LEU A 1 84 ? -3.963 -1.860 -0.740 1.00 92.25 84 LEU A O 1
ATOM 670 N N . ARG A 1 85 ? -4.613 -3.133 -2.491 1.00 90.12 85 ARG A N 1
ATOM 671 C CA . ARG A 1 85 ? -3.405 -3.961 -2.545 1.00 90.12 85 ARG A CA 1
ATOM 672 C C . ARG A 1 85 ? -2.628 -3.674 -3.818 1.00 90.12 85 ARG A C 1
ATOM 674 O O . ARG A 1 85 ? -3.183 -3.658 -4.907 1.00 90.12 85 ARG A O 1
ATOM 681 N N . ILE A 1 86 ? -1.329 -3.445 -3.672 1.00 89.75 86 ILE A N 1
ATOM 682 C CA . ILE A 1 86 ? -0.418 -3.300 -4.805 1.00 89.75 86 ILE A CA 1
ATOM 683 C C . ILE A 1 86 ? 0.594 -4.428 -4.702 1.00 89.75 86 ILE A C 1
ATOM 685 O O . ILE A 1 86 ? 1.372 -4.481 -3.749 1.00 89.75 86 ILE A O 1
ATOM 689 N N . ILE A 1 87 ? 0.572 -5.328 -5.673 1.00 86.75 87 ILE A N 1
ATOM 690 C CA . ILE A 1 87 ? 1.546 -6.399 -5.801 1.00 86.75 87 ILE A CA 1
ATOM 691 C C . ILE A 1 87 ? 2.664 -5.856 -6.677 1.00 86.75 87 ILE A C 1
ATOM 693 O O . ILE A 1 87 ? 2.512 -5.667 -7.875 1.00 86.75 87 ILE A O 1
ATOM 697 N N . HIS A 1 88 ? 3.799 -5.553 -6.070 1.00 76.88 88 HIS A N 1
ATOM 698 C CA . HIS A 1 88 ? 5.022 -5.217 -6.781 1.00 76.88 88 HIS A CA 1
ATOM 699 C C . HIS A 1 88 ? 6.049 -6.259 -6.354 1.00 76.88 88 HIS A C 1
ATOM 701 O O . HIS A 1 88 ? 6.295 -6.417 -5.161 1.00 76.88 88 HIS A O 1
ATOM 707 N N . GLY A 1 89 ? 6.555 -7.056 -7.298 1.00 68.56 89 GLY A N 1
ATOM 708 C CA . GLY A 1 89 ? 7.372 -8.236 -6.990 1.00 68.56 89 GLY A CA 1
ATOM 709 C C . GLY A 1 89 ? 8.556 -7.962 -6.045 1.00 68.56 89 GLY A C 1
ATOM 710 O O . GLY A 1 89 ? 8.948 -6.820 -5.813 1.00 68.56 89 GLY A O 1
ATOM 711 N N . LYS A 1 90 ? 9.181 -9.033 -5.541 1.00 62.19 90 LYS A N 1
ATOM 712 C CA . LYS A 1 90 ? 10.274 -9.000 -4.541 1.00 62.19 90 LY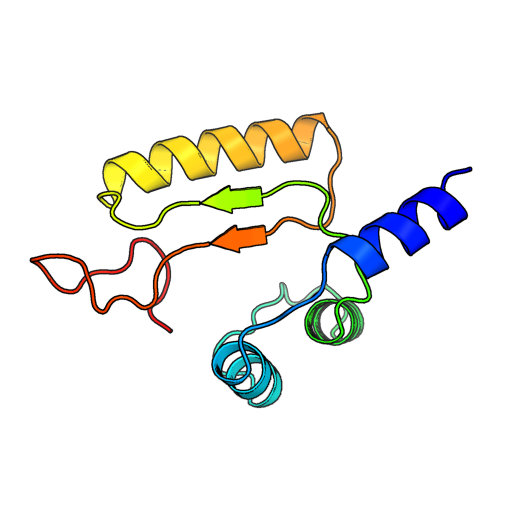S A CA 1
ATOM 713 C C . LYS A 1 90 ? 11.565 -8.288 -5.004 1.00 62.19 90 LYS A C 1
ATOM 715 O O . LYS A 1 90 ? 12.554 -8.320 -4.294 1.00 62.19 90 LYS A O 1
ATOM 720 N N . GLY A 1 91 ? 11.599 -7.712 -6.208 1.00 54.91 91 GLY A N 1
ATOM 721 C CA . GLY A 1 91 ? 12.796 -7.105 -6.810 1.00 54.91 91 GLY A CA 1
ATOM 722 C C . GLY A 1 91 ? 13.829 -8.080 -7.358 1.00 54.91 91 GLY A C 1
ATOM 723 O O . GLY A 1 91 ? 14.789 -7.660 -7.988 1.00 54.91 91 GLY A O 1
ATOM 724 N N . LEU A 1 92 ? 13.608 -9.384 -7.192 1.00 47.91 92 LEU A N 1
ATOM 725 C CA . LEU A 1 92 ? 14.550 -10.432 -7.593 1.00 47.91 92 LEU A CA 1
ATOM 726 C C . LEU A 1 92 ? 14.472 -10.805 -9.088 1.00 47.91 92 LEU A C 1
ATOM 728 O O . LEU A 1 92 ? 15.252 -11.634 -9.540 1.00 47.91 92 LEU A O 1
ATOM 732 N N . SER A 1 93 ? 13.512 -10.254 -9.842 1.00 43.47 93 SER A N 1
ATOM 733 C CA . SER A 1 93 ? 13.113 -10.779 -11.164 1.00 43.47 93 SER A CA 1
ATOM 734 C C . SER A 1 93 ? 13.226 -9.791 -12.326 1.00 43.47 93 SER A C 1
ATOM 736 O O . SER A 1 93 ? 12.873 -10.157 -13.443 1.00 43.47 93 SER A O 1
ATOM 738 N N . SER A 1 94 ? 13.667 -8.549 -12.114 1.00 47.53 94 SER A N 1
ATOM 739 C CA . SER A 1 94 ? 13.974 -7.679 -13.253 1.00 47.53 94 SER A CA 1
ATOM 740 C C . SER A 1 94 ? 15.389 -7.988 -13.743 1.00 47.53 94 SER A C 1
ATOM 742 O O . SER A 1 94 ? 16.313 -8.098 -12.941 1.00 47.53 94 SER A O 1
ATOM 744 N N . GLU A 1 95 ? 15.590 -8.079 -15.061 1.00 4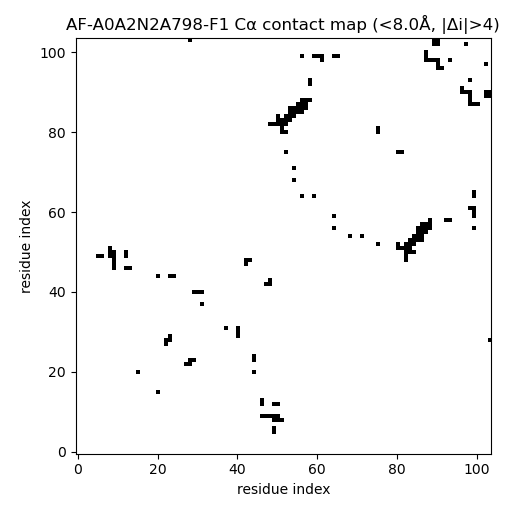6.62 95 GLU A N 1
ATOM 745 C CA . GLU A 1 95 ? 16.918 -8.264 -15.685 1.00 46.62 95 GLU A CA 1
ATOM 746 C C . GLU A 1 95 ? 17.934 -7.162 -15.299 1.00 46.62 95 GLU A C 1
ATOM 748 O O . GLU A 1 95 ? 19.120 -7.273 -15.600 1.00 46.62 95 GLU A O 1
ATOM 753 N N . ARG A 1 96 ? 17.479 -6.096 -14.616 1.00 51.25 96 ARG A N 1
ATOM 754 C CA . ARG A 1 96 ? 18.282 -4.983 -14.084 1.00 51.25 96 ARG A CA 1
ATOM 755 C C . ARG A 1 96 ? 18.246 -4.823 -12.552 1.00 51.25 96 ARG A C 1
ATOM 757 O O . ARG A 1 96 ? 18.899 -3.920 -12.048 1.00 51.25 96 ARG A O 1
ATOM 764 N N . GLY A 1 97 ? 17.521 -5.664 -11.807 1.00 47.38 97 GLY A N 1
ATOM 765 C CA . GLY A 1 97 ? 17.475 -5.632 -10.333 1.00 47.38 97 GLY A CA 1
ATOM 766 C C . GLY A 1 97 ? 16.687 -4.476 -9.691 1.00 47.38 97 GLY A C 1
ATOM 767 O O . GLY A 1 97 ? 16.773 -4.274 -8.483 1.00 47.38 97 GLY A O 1
ATOM 768 N N . GLU A 1 98 ? 15.914 -3.709 -10.459 1.00 48.06 98 GLU A N 1
ATOM 769 C CA . GLU A 1 98 ? 15.103 -2.601 -9.947 1.00 48.06 98 GLU A CA 1
ATOM 770 C C . GLU A 1 98 ? 13.634 -3.015 -9.787 1.00 48.06 98 GLU A C 1
ATOM 772 O O . GLU A 1 98 ? 12.982 -3.449 -10.742 1.00 48.06 98 GLU A O 1
ATOM 777 N N . SER A 1 99 ? 13.110 -2.884 -8.567 1.00 53.09 99 SER A N 1
ATOM 778 C CA . SER A 1 99 ? 11.672 -2.888 -8.298 1.00 53.09 99 SER A CA 1
ATOM 779 C C . SER A 1 99 ? 11.081 -1.521 -8.633 1.00 53.09 99 SER A C 1
ATOM 781 O O . SER A 1 99 ? 11.649 -0.493 -8.275 1.00 53.09 99 SER A O 1
ATOM 783 N N . VAL A 1 100 ? 9.894 -1.498 -9.245 1.00 58.22 100 VAL A N 1
ATOM 784 C CA . VAL A 1 100 ? 9.147 -0.251 -9.511 1.00 58.22 100 VAL A CA 1
ATOM 785 C C . VAL A 1 100 ? 8.842 0.508 -8.212 1.00 58.22 100 VAL A C 1
ATOM 787 O O . VAL A 1 100 ? 8.863 1.737 -8.165 1.00 58.22 100 VAL A O 1
ATOM 790 N N . LEU A 1 101 ? 8.518 -0.235 -7.155 1.00 59.97 101 LEU A N 1
ATOM 791 C CA . LEU A 1 101 ? 8.290 0.279 -5.808 1.00 59.97 101 LEU A CA 1
ATOM 792 C C . LEU A 1 101 ? 9.417 -0.199 -4.898 1.00 59.97 101 LEU A C 1
ATOM 794 O O . LEU A 1 101 ? 10.140 -1.119 -5.259 1.00 59.97 101 LEU A O 1
ATOM 798 N N . ARG A 1 102 ? 9.586 0.440 -3.734 1.00 55.28 102 ARG A N 1
ATOM 799 C CA . ARG A 1 102 ? 10.693 0.159 -2.806 1.00 55.28 102 ARG A CA 1
ATOM 800 C C . ARG A 1 102 ? 10.912 -1.363 -2.679 1.00 55.28 102 ARG A C 1
ATOM 802 O O . ARG A 1 102 ? 9.926 -2.060 -2.421 1.00 55.28 102 ARG A O 1
ATOM 809 N N . PRO A 1 103 ? 12.136 -1.873 -2.910 1.00 50.16 103 PRO A N 1
ATOM 810 C CA . PRO A 1 103 ? 12.393 -3.304 -2.808 1.00 50.16 103 PRO A CA 1
ATOM 811 C C . PRO A 1 103 ? 12.024 -3.798 -1.403 1.00 50.16 103 PRO A C 1
ATOM 813 O O . PRO A 1 103 ? 12.193 -3.056 -0.430 1.00 50.16 103 PRO A O 1
ATOM 816 N N . LEU A 1 104 ? 11.452 -5.008 -1.347 1.00 49.19 104 LEU A N 1
ATOM 817 C CA . LEU A 1 104 ? 11.224 -5.745 -0.104 1.00 49.19 104 LEU A CA 1
ATOM 818 C C . LEU A 1 104 ? 12.580 -6.280 0.373 1.00 49.19 104 LEU A C 1
ATOM 820 O O . LEU A 1 104 ? 13.239 -6.953 -0.447 1.00 49.19 104 LEU A O 1
#

Solvent-accessible surface area (backbone atoms only — not comparable to full-atom values): 6364 Å² total; per-residue (Å²): 107,71,72,58,56,42,52,53,34,28,63,74,60,67,79,76,56,69,68,58,52,48,38,46,71,73,48,79,72,63,88,76,60,90,90,52,60,68,64,58,57,55,36,54,75,70,47,74,52,36,56,72,48,76,44,82,40,59,92,47,54,51,73,60,38,51,53,51,51,51,54,51,53,54,48,36,59,74,72,65,56,88,37,71,44,74,45,61,54,70,24,83,76,41,101,81,56,64,39,73,51,86,66,109

Radius of gyration: 14.83 Å; Cα contacts (8 Å, |Δi|>4): 92; chains: 1; bounding box: 44×28×32 Å

Mean predicted aligned error: 9.09 Å

pLDDT: mean 76.43, std 16.25, range [43.47, 97.12]